Protein AF-A0A820LNN0-F1 (afdb_monomer)

Secondary structure (DSSP, 8-state):
-------GGG-HHHHHHHHHS-HHHH--TTSPTTTSTTHHHHHHHHHTS--TTGGGSPP--HHHHSSHHHHS-TT--TTS--TTTS-----S----

InterPro domains:
  IPR001962 Asparagine synthase [PF00733] (3-84)
  IPR001962 Asparagine synthase [cd01991] (2-66)
  IPR014729 Rossmann-like alpha/beta/alpha sandwich fold [G3DSA:3.40.50.620] (1-96)
  IPR051857 Asparagine synthetase domain-containing protein [PTHR45937] (2-86)

Solvent-accessible surface area (backbone atoms only — not comparable to full-atom values): 6284 Å² total; per-residue (Å²): 135,92,79,86,86,82,60,76,85,72,34,67,69,54,46,53,56,59,64,76,47,61,60,70,62,43,30,38,81,88,46,60,91,33,55,12,64,52,31,42,61,28,50,45,31,37,77,75,64,75,31,58,71,71,36,50,59,54,94,69,58,65,48,70,70,73,46,47,66,75,71,54,55,97,85,64,54,95,86,56,85,57,70,91,74,52,76,84,85,80,84,78,90,89,90,132

pLDDT: mean 86.43, std 14.61, range [37.59, 98.5]

Radius of gyration: 20.78 Å; Cα contacts (8 Å, |Δi|>4): 55; chains: 1; bounding box: 52×30×54 Å

Mean predicted aligned error: 8.97 Å

Foldseek 3Di:
DDDDDDDVCPDPVNVVVVVPDDVQCQFDPVDDAQDGHRPVVLCCCVPPVVNPVVSRDGDDDPCRVVVVVVVDDPPDDPPDDDPVPPDPPPPDDDDD

Organism: NCBI:txid433720

Sequence (96 aa):
LGKEVRFPFLDEQVVDYLHSIPIWYKADLRLGRGIGEKYLLRYVARQYLSLPQSSTYPKRAIQFGSRIAKLESRKEKASDQCSRLTTDNNNIDNED

Structure (mmCIF, N/CA/C/O backbone):
data_AF-A0A820LNN0-F1
#
_entry.id   AF-A0A820LNN0-F1
#
loop_
_atom_site.group_PDB
_atom_site.id
_atom_site.type_symbol
_atom_site.label_atom_id
_atom_site.label_alt_id
_atom_site.label_comp_id
_atom_site.label_asym_id
_atom_site.label_entity_id
_atom_site.label_seq_id
_atom_site.pdbx_PDB_ins_code
_atom_site.Cartn_x
_atom_site.Cartn_y
_atom_site.Cartn_z
_atom_site.occupancy
_atom_site.B_iso_or_equiv
_atom_site.auth_seq_id
_atom_site.auth_comp_id
_atom_site.auth_asym_id
_atom_site.auth_atom_id
_atom_site.pdbx_PDB_model_num
ATOM 1 N N . LEU A 1 1 ? -23.244 16.692 8.736 1.00 76.38 1 LEU A N 1
ATOM 2 C CA . LEU A 1 1 ? -22.531 16.756 7.438 1.00 76.38 1 LEU A CA 1
ATOM 3 C C . LEU A 1 1 ? -22.119 15.349 7.027 1.00 76.38 1 LEU A C 1
ATOM 5 O O . LEU A 1 1 ? -21.445 14.691 7.812 1.00 76.38 1 LEU A O 1
ATOM 9 N N . GLY A 1 2 ? -22.525 14.886 5.844 1.00 86.06 2 GLY A N 1
ATOM 10 C CA . GLY A 1 2 ? -22.040 13.619 5.291 1.00 86.06 2 GLY A CA 1
ATOM 11 C C . GLY A 1 2 ? -20.599 13.767 4.804 1.00 86.06 2 GLY A C 1
ATOM 12 O O . GLY A 1 2 ? -20.276 14.745 4.135 1.00 86.06 2 GLY A O 1
ATOM 13 N N . LYS A 1 3 ? -19.727 12.823 5.166 1.00 90.38 3 LYS A N 1
ATOM 14 C CA . LYS A 1 3 ? -18.388 12.688 4.583 1.00 90.38 3 LYS A CA 1
ATOM 15 C C . LYS A 1 3 ? -18.371 11.409 3.760 1.00 90.38 3 LYS A C 1
ATOM 17 O O . LYS A 1 3 ? -18.650 10.341 4.296 1.00 90.38 3 LYS A O 1
ATOM 22 N N . GLU A 1 4 ? -18.050 11.525 2.480 1.00 94.19 4 GLU A N 1
ATOM 23 C CA . GLU A 1 4 ? -17.845 10.368 1.616 1.00 94.19 4 GLU A CA 1
ATOM 24 C C . GLU A 1 4 ? -16.402 9.871 1.759 1.00 94.19 4 GLU A C 1
ATOM 26 O O . GLU A 1 4 ? -15.458 10.663 1.755 1.00 94.19 4 GLU A O 1
ATOM 31 N N . VAL A 1 5 ? -16.224 8.556 1.885 1.00 93.25 5 VAL A N 1
ATOM 32 C CA . VAL A 1 5 ? -14.896 7.939 1.945 1.00 93.25 5 VAL A CA 1
ATOM 33 C C . VAL A 1 5 ? -14.516 7.437 0.558 1.00 93.25 5 VAL A C 1
ATOM 35 O O . VAL A 1 5 ? -15.276 6.709 -0.075 1.00 93.25 5 VAL A O 1
ATOM 38 N N . ARG A 1 6 ? -13.320 7.805 0.092 1.00 95.75 6 ARG A N 1
A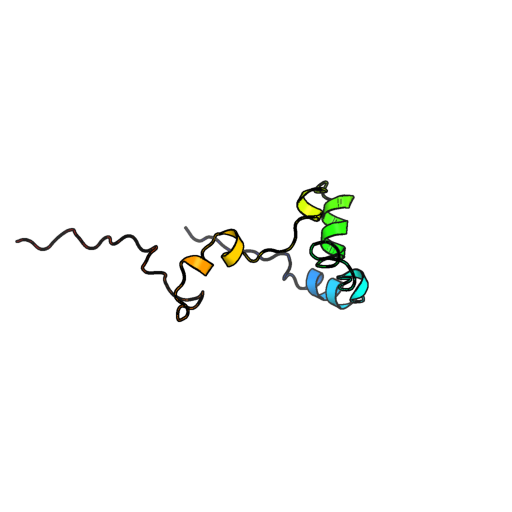TOM 39 C CA . ARG A 1 6 ? -12.747 7.318 -1.167 1.00 95.75 6 ARG A CA 1
ATOM 40 C C . ARG A 1 6 ? -11.570 6.393 -0.880 1.00 95.75 6 ARG A C 1
ATOM 42 O O . ARG A 1 6 ? -10.755 6.677 -0.001 1.00 95.75 6 ARG A O 1
ATOM 49 N N . PHE A 1 7 ? -11.455 5.315 -1.654 1.00 95.81 7 PHE A N 1
ATOM 50 C CA . PHE A 1 7 ? -10.393 4.314 -1.517 1.00 95.81 7 PHE A CA 1
ATOM 51 C C . PHE A 1 7 ? -9.629 4.141 -2.841 1.00 95.81 7 PHE A C 1
ATOM 53 O O . PHE A 1 7 ? -9.833 3.144 -3.523 1.00 95.81 7 PHE A O 1
ATOM 60 N N . PRO A 1 8 ? -8.727 5.071 -3.217 1.00 96.31 8 PRO A N 1
ATOM 61 C CA . PRO A 1 8 ? -8.058 5.041 -4.526 1.00 96.31 8 PRO A CA 1
ATOM 62 C C . PRO A 1 8 ? -7.293 3.746 -4.830 1.00 96.31 8 PRO A C 1
ATOM 64 O O . PRO A 1 8 ? -7.194 3.333 -5.975 1.00 96.31 8 PRO A O 1
ATOM 67 N N . PHE A 1 9 ? -6.768 3.068 -3.805 1.00 96.12 9 PHE A N 1
ATOM 68 C CA . PHE A 1 9 ? -6.065 1.789 -3.973 1.00 96.12 9 PHE A CA 1
ATOM 69 C C . PHE A 1 9 ? -6.994 0.584 -4.210 1.00 96.12 9 PHE A C 1
ATOM 71 O O . PHE A 1 9 ? -6.493 -0.522 -4.392 1.00 96.12 9 PHE A O 1
ATOM 78 N N . LEU A 1 10 ? -8.314 0.784 -4.159 1.00 97.25 10 LEU A N 1
ATOM 79 C CA . LEU A 1 10 ? -9.341 -0.205 -4.504 1.00 97.25 10 LEU A CA 1
ATOM 80 C C . LEU A 1 10 ? -10.037 0.125 -5.835 1.00 97.25 10 LEU A C 1
ATOM 82 O O . LEU A 1 10 ? -11.043 -0.499 -6.156 1.00 97.25 10 LEU A O 1
ATOM 86 N N . ASP A 1 11 ? -9.532 1.109 -6.581 1.00 98.06 11 ASP A N 1
ATOM 87 C CA . ASP A 1 11 ? -10.002 1.394 -7.934 1.00 98.06 11 ASP A CA 1
ATOM 88 C C . ASP A 1 11 ? -9.738 0.202 -8.871 1.00 98.06 11 ASP A C 1
ATOM 90 O O . ASP A 1 11 ? -8.693 -0.447 -8.772 1.00 98.06 11 ASP A O 1
ATOM 94 N N . GLU A 1 12 ? -10.675 -0.075 -9.780 1.00 98.44 12 GLU A N 1
ATOM 95 C CA . GLU A 1 12 ? -10.627 -1.224 -10.696 1.00 98.44 12 GLU A CA 1
ATOM 96 C C . GLU A 1 12 ? -9.351 -1.227 -11.546 1.00 98.44 12 GLU A C 1
ATOM 98 O O . GLU A 1 12 ? -8.643 -2.232 -11.587 1.00 98.44 12 GLU A O 1
ATOM 103 N N . GLN A 1 13 ? -8.966 -0.081 -12.115 1.00 98.50 13 GLN A N 1
ATOM 104 C CA . GLN A 1 13 ? -7.778 0.005 -12.972 1.00 98.50 13 GLN A CA 1
ATOM 105 C C . GLN A 1 13 ? -6.492 -0.254 -12.181 1.00 98.50 13 GLN A C 1
ATOM 107 O O . GLN A 1 13 ? -5.548 -0.871 -12.682 1.00 98.50 13 GLN A O 1
ATOM 112 N N . VAL A 1 14 ? -6.447 0.200 -10.923 1.00 97.50 14 VAL A N 1
ATOM 113 C CA . VAL A 1 14 ? -5.313 -0.061 -10.028 1.00 97.50 14 VAL A CA 1
ATOM 114 C C 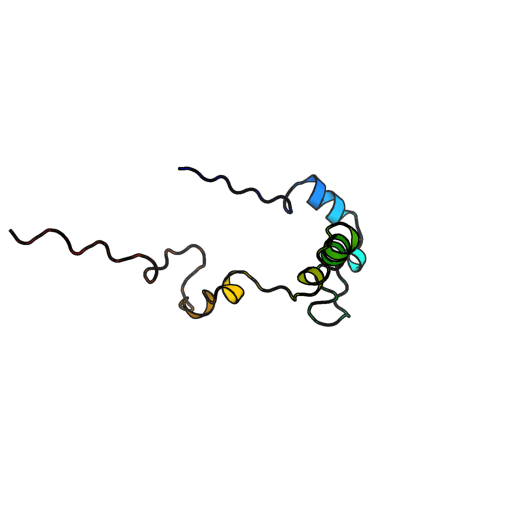. VAL A 1 14 ? -5.223 -1.551 -9.711 1.00 97.50 14 VAL A C 1
ATOM 116 O O . VAL A 1 14 ? -4.130 -2.121 -9.754 1.00 97.50 14 VAL A O 1
ATOM 119 N N . VAL A 1 15 ? -6.351 -2.185 -9.390 1.00 97.94 15 VAL A N 1
ATOM 120 C CA . VAL A 1 15 ? -6.405 -3.615 -9.069 1.00 97.94 15 VAL A CA 1
ATOM 121 C C . VAL A 1 15 ? -6.019 -4.460 -10.281 1.00 97.94 15 VAL A C 1
ATOM 123 O O . VAL A 1 15 ? -5.173 -5.343 -10.134 1.00 97.94 15 VAL A O 1
ATOM 126 N N . ASP A 1 16 ? -6.541 -4.150 -11.465 1.00 98.50 16 ASP A N 1
ATOM 127 C CA . ASP A 1 16 ? 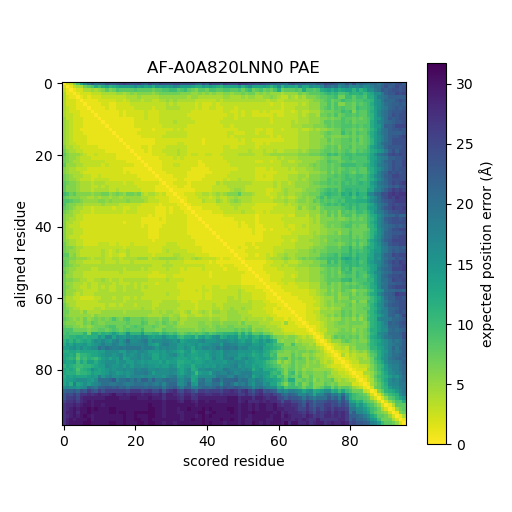-6.249 -4.872 -12.707 1.00 98.50 16 ASP A CA 1
ATOM 128 C C . ASP A 1 16 ? -4.769 -4.795 -13.086 1.00 98.50 16 ASP A C 1
ATOM 130 O O . ASP A 1 16 ? -4.136 -5.818 -13.365 1.00 98.50 16 ASP A O 1
ATOM 134 N N . TYR A 1 17 ? -4.170 -3.604 -13.004 1.00 97.88 17 TYR A N 1
ATOM 135 C CA . TYR A 1 17 ? -2.735 -3.438 -13.237 1.00 97.88 17 TYR A CA 1
ATOM 136 C C . TYR A 1 17 ? -1.893 -4.220 -12.219 1.00 97.88 17 TYR A C 1
ATOM 138 O O . TYR A 1 17 ? -0.929 -4.906 -12.568 1.00 97.88 17 TYR A O 1
ATOM 146 N N . LEU A 1 18 ? -2.247 -4.151 -10.931 1.00 97.56 18 LEU A N 1
ATOM 147 C CA . LEU A 1 18 ? -1.540 -4.915 -9.905 1.00 97.56 18 LEU A CA 1
ATOM 148 C C . LEU A 1 18 ? -1.735 -6.424 -10.090 1.00 97.56 18 LEU A C 1
ATOM 150 O O . LEU A 1 18 ? -0.843 -7.197 -9.737 1.00 97.56 18 LEU A O 1
ATOM 154 N N . HIS A 1 19 ? -2.867 -6.864 -10.630 1.00 97.56 19 HIS A N 1
ATOM 155 C CA . HIS A 1 19 ? -3.124 -8.264 -10.935 1.00 97.56 19 HIS A CA 1
ATOM 156 C C . HIS A 1 19 ? -2.241 -8.763 -12.087 1.00 97.56 19 HIS A C 1
ATOM 158 O O . HIS A 1 19 ? -1.666 -9.845 -11.966 1.00 97.56 19 HIS A O 1
ATOM 164 N N . SER A 1 20 ? -2.039 -7.958 -13.136 1.00 98.06 20 SER A N 1
ATOM 165 C CA . SER A 1 20 ? -1.258 -8.353 -14.317 1.00 98.06 20 SER A CA 1
ATOM 166 C C . SER A 1 20 ? 0.251 -8.466 -14.071 1.00 98.06 20 SER A C 1
ATOM 168 O O . SER A 1 20 ? 0.954 -9.111 -14.849 1.00 98.06 20 SER A O 1
ATOM 170 N N . ILE A 1 21 ? 0.779 -7.844 -13.013 1.00 97.50 21 ILE A N 1
ATOM 171 C CA . ILE A 1 21 ? 2.214 -7.887 -12.705 1.00 97.50 21 ILE A CA 1
ATOM 172 C C . ILE A 1 21 ? 2.590 -9.068 -11.788 1.00 97.50 21 ILE A C 1
ATOM 174 O O . ILE A 1 21 ? 1.870 -9.384 -10.829 1.00 97.50 21 ILE A O 1
ATOM 178 N N . PRO A 1 22 ? 3.764 -9.696 -11.997 1.00 97.56 22 PRO A N 1
ATOM 179 C CA . PRO A 1 22 ? 4.244 -10.757 -11.121 1.00 97.56 22 PRO A CA 1
ATOM 180 C C . PRO A 1 22 ? 4.429 -10.331 -9.660 1.00 97.56 22 PRO A C 1
ATOM 182 O O . PRO A 1 22 ? 4.731 -9.176 -9.348 1.00 97.56 22 PRO A O 1
ATOM 185 N N . ILE A 1 23 ? 4.294 -11.289 -8.738 1.00 96.25 23 ILE A N 1
ATOM 186 C CA . ILE A 1 23 ? 4.332 -11.011 -7.295 1.00 96.25 23 ILE A CA 1
ATOM 187 C C . ILE A 1 23 ? 5.659 -10.410 -6.827 1.00 96.25 23 ILE A C 1
ATOM 189 O O . ILE A 1 23 ? 5.630 -9.517 -5.989 1.00 96.25 23 ILE A O 1
ATOM 193 N N . TRP A 1 24 ? 6.794 -10.805 -7.406 1.00 95.88 24 TRP A N 1
ATOM 194 C CA . TRP A 1 24 ? 8.117 -10.302 -7.011 1.00 95.88 24 TRP A CA 1
ATOM 195 C C . TRP A 1 24 ? 8.333 -8.815 -7.320 1.00 95.88 24 TRP A C 1
ATOM 197 O O . TRP A 1 24 ? 9.139 -8.170 -6.656 1.00 95.88 24 TRP A O 1
ATOM 207 N N . TYR A 1 25 ? 7.580 -8.237 -8.263 1.00 96.31 25 TYR A N 1
ATOM 208 C CA . TYR A 1 25 ? 7.563 -6.783 -8.458 1.00 96.31 25 TYR A CA 1
ATOM 209 C C . TYR A 1 25 ? 6.749 -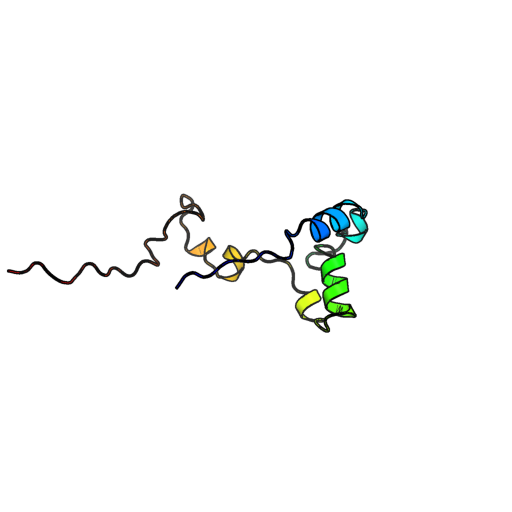6.073 -7.370 1.00 96.31 25 TYR A C 1
ATOM 211 O O . TYR A 1 25 ? 7.071 -4.952 -6.982 1.00 96.31 25 TYR A O 1
ATOM 219 N N . LYS A 1 26 ? 5.713 -6.732 -6.839 1.00 96.75 26 LYS A N 1
ATOM 220 C CA . LYS A 1 26 ? 4.837 -6.196 -5.785 1.00 96.75 26 LYS A CA 1
ATOM 221 C C . LYS A 1 26 ? 5.449 -6.339 -4.394 1.00 96.75 26 LYS A C 1
ATOM 223 O O . LYS A 1 26 ? 5.314 -5.427 -3.574 1.00 96.75 26 LYS A O 1
ATOM 228 N N . ALA A 1 27 ? 6.081 -7.475 -4.117 1.00 96.44 27 ALA A N 1
ATOM 229 C CA . ALA A 1 27 ? 6.670 -7.805 -2.831 1.00 96.44 27 ALA A CA 1
ATOM 230 C C . ALA A 1 27 ? 7.772 -8.868 -2.958 1.00 96.44 27 ALA A C 1
ATOM 232 O O . ALA A 1 27 ? 7.606 -9.864 -3.659 1.00 96.44 27 ALA A O 1
ATOM 233 N N . ASP A 1 28 ? 8.846 -8.702 -2.187 1.00 96.12 28 ASP A N 1
ATOM 234 C CA . ASP A 1 28 ? 9.887 -9.717 -2.004 1.00 96.12 28 ASP A CA 1
ATOM 235 C C . ASP A 1 28 ? 10.028 -10.064 -0.519 1.00 96.12 28 ASP A C 1
ATOM 237 O O . ASP A 1 28 ? 10.798 -9.453 0.219 1.00 96.12 28 ASP A O 1
ATOM 241 N N . LEU A 1 29 ? 9.266 -11.059 -0.065 1.00 93.50 29 LEU A N 1
ATOM 242 C CA . LEU A 1 29 ? 9.212 -11.447 1.349 1.00 93.50 29 LEU A CA 1
ATOM 243 C C . LEU A 1 29 ? 10.453 -12.214 1.836 1.00 93.50 29 LEU A C 1
ATOM 245 O O . LEU A 1 29 ? 10.500 -12.608 2.998 1.00 93.50 29 LEU A O 1
ATOM 249 N N . ARG A 1 30 ? 11.462 -12.414 0.979 1.00 95.25 30 ARG A N 1
ATOM 250 C CA . ARG A 1 30 ? 12.781 -12.915 1.398 1.00 95.25 30 ARG A CA 1
ATOM 251 C C . ARG A 1 30 ? 13.595 -11.824 2.095 1.00 95.25 30 ARG A C 1
ATOM 253 O O . ARG A 1 30 ? 14.529 -12.127 2.831 1.00 95.25 30 ARG A O 1
ATOM 260 N N . LEU A 1 31 ? 13.255 -10.557 1.851 1.00 92.94 31 LEU A N 1
ATOM 261 C CA . LEU A 1 31 ? 13.887 -9.406 2.483 1.00 92.94 31 LEU A CA 1
ATOM 262 C C . LEU A 1 31 ? 13.334 -9.175 3.895 1.00 92.94 31 LEU A C 1
ATOM 264 O O . LEU A 1 31 ? 12.225 -9.585 4.235 1.00 92.94 31 LEU A O 1
ATOM 268 N N . GLY A 1 32 ? 14.101 -8.451 4.711 1.00 90.00 32 GLY A N 1
ATOM 269 C CA . GLY A 1 32 ? 13.703 -8.096 6.071 1.00 90.00 32 GLY A CA 1
ATOM 270 C C . GLY A 1 32 ? 12.409 -7.272 6.152 1.00 90.00 32 GLY A C 1
ATOM 271 O O . GLY A 1 32 ? 11.954 -6.641 5.189 1.00 90.00 32 GLY A O 1
ATOM 272 N N . ARG A 1 33 ? 11.821 -7.246 7.354 1.00 89.62 33 ARG A N 1
ATOM 273 C CA . ARG A 1 33 ? 10.601 -6.484 7.660 1.00 89.62 33 ARG A CA 1
ATOM 274 C C . ARG A 1 33 ? 10.758 -5.008 7.283 1.00 89.62 33 ARG A C 1
ATOM 276 O O . ARG A 1 33 ? 11.756 -4.382 7.625 1.00 89.62 33 ARG A O 1
ATOM 283 N N . GLY A 1 34 ? 9.747 -4.433 6.631 1.00 85.00 34 GLY A N 1
ATOM 284 C CA . GLY A 1 34 ? 9.779 -3.041 6.174 1.00 85.00 34 GLY A CA 1
ATOM 285 C C . GLY A 1 34 ? 10.538 -2.796 4.867 1.00 85.00 34 GLY A C 1
ATOM 286 O O . GLY A 1 34 ? 10.483 -1.676 4.370 1.00 85.00 34 GLY A O 1
ATOM 287 N N . ILE A 1 35 ? 11.173 -3.820 4.285 1.00 90.62 35 ILE A N 1
ATOM 288 C CA . ILE A 1 35 ? 11.899 -3.711 3.011 1.00 90.62 35 ILE A CA 1
ATOM 289 C C . ILE A 1 35 ? 11.088 -4.361 1.886 1.00 90.62 35 ILE A C 1
ATOM 291 O O . ILE A 1 35 ? 10.676 -3.687 0.945 1.00 90.62 35 ILE A O 1
ATOM 295 N N . GLY A 1 36 ? 10.825 -5.663 2.009 1.00 94.44 36 GLY A N 1
ATOM 296 C CA . GLY A 1 36 ? 10.202 -6.469 0.957 1.00 94.44 36 GLY A CA 1
ATOM 297 C C . GLY A 1 36 ? 8.693 -6.307 0.804 1.00 94.44 36 GLY A C 1
ATOM 298 O O . GLY A 1 36 ? 8.129 -6.538 -0.262 1.00 94.44 36 GLY A O 1
ATOM 299 N N . GLU A 1 37 ? 8.013 -5.902 1.873 1.00 95.00 37 GLU A N 1
ATOM 300 C CA . GLU A 1 37 ? 6.565 -5.700 1.881 1.00 95.00 37 GLU A CA 1
ATOM 301 C C . GLU A 1 37 ? 6.202 -4.457 1.061 1.00 95.00 37 GLU A C 1
ATOM 303 O O . GLU A 1 37 ? 6.751 -3.386 1.314 1.00 95.00 37 GLU A O 1
ATOM 308 N N . LYS A 1 38 ? 5.207 -4.544 0.168 1.00 96.12 38 LYS A N 1
ATOM 309 C CA . LYS A 1 38 ? 4.737 -3.399 -0.642 1.00 96.12 38 LYS A CA 1
ATOM 310 C C . LYS A 1 38 ? 5.860 -2.742 -1.462 1.00 96.12 38 LYS A C 1
ATOM 312 O O . LYS A 1 38 ? 5.897 -1.518 -1.591 1.00 96.12 38 LYS A O 1
ATOM 317 N N . TYR A 1 39 ? 6.777 -3.549 -1.981 1.00 96.38 39 TYR A N 1
ATOM 318 C CA . TYR A 1 39 ? 8.001 -3.110 -2.642 1.00 96.38 39 TYR A CA 1
ATOM 319 C C . TYR A 1 39 ? 7.744 -2.087 -3.759 1.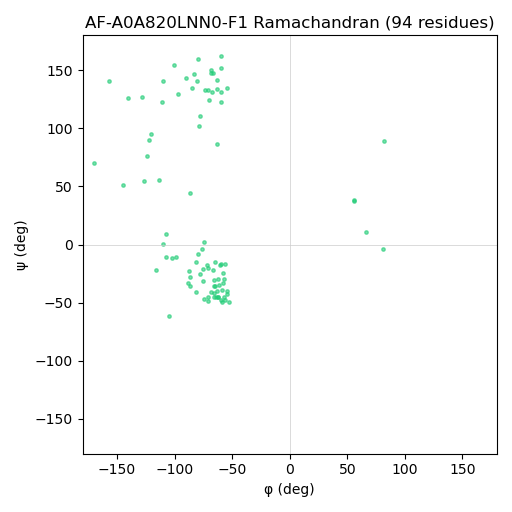00 96.38 39 TYR A C 1
ATOM 321 O O . TYR A 1 39 ? 8.306 -0.993 -3.719 1.00 96.38 39 TYR A O 1
ATOM 329 N N . LEU A 1 40 ? 6.802 -2.375 -4.667 1.00 96.62 40 LEU A N 1
ATOM 330 C CA . LEU A 1 40 ? 6.404 -1.446 -5.733 1.00 96.62 40 LEU A CA 1
ATOM 331 C C . LEU A 1 40 ? 5.948 -0.086 -5.186 1.00 96.62 40 LEU A C 1
ATOM 333 O O . LEU A 1 40 ? 6.404 0.958 -5.642 1.00 96.62 40 LEU A O 1
ATOM 337 N N . LEU A 1 41 ? 5.077 -0.086 -4.173 1.00 96.38 41 LEU A N 1
ATOM 338 C CA . LEU A 1 41 ? 4.563 1.146 -3.570 1.00 96.38 41 LEU A CA 1
ATOM 339 C C . LEU A 1 41 ? 5.685 1.967 -2.920 1.00 96.38 41 LEU A C 1
ATOM 341 O O . LEU A 1 41 ? 5.700 3.192 -3.028 1.00 96.38 41 LEU A O 1
ATOM 345 N N . ARG A 1 42 ? 6.634 1.301 -2.252 1.00 96.06 42 ARG A N 1
ATOM 346 C CA . ARG A 1 42 ? 7.796 1.959 -1.635 1.00 96.06 42 ARG A CA 1
ATOM 347 C C . ARG A 1 42 ? 8.714 2.568 -2.688 1.00 96.06 42 ARG A C 1
ATOM 349 O O . ARG A 1 42 ? 9.162 3.698 -2.509 1.00 96.06 42 ARG A O 1
ATOM 356 N N . TYR A 1 43 ? 8.950 1.849 -3.785 1.00 95.81 43 TYR A N 1
ATOM 357 C CA . TYR A 1 43 ? 9.703 2.363 -4.924 1.00 95.81 43 TYR A CA 1
ATOM 358 C C . TYR A 1 43 ? 9.034 3.616 -5.493 1.00 95.81 43 TYR A C 1
ATOM 360 O O . TYR A 1 43 ? 9.686 4.652 -5.603 1.00 95.81 43 TYR A O 1
ATOM 368 N N . VAL A 1 44 ? 7.719 3.567 -5.739 1.00 96.50 44 VAL A N 1
ATOM 369 C CA . VAL A 1 44 ? 6.975 4.720 -6.264 1.00 96.50 44 VAL A CA 1
ATOM 370 C C . VAL A 1 44 ? 7.058 5.923 -5.322 1.00 96.50 44 VAL A C 1
ATOM 372 O O . VAL A 1 44 ? 7.396 7.026 -5.750 1.00 96.50 44 VAL A O 1
ATOM 375 N N . ALA A 1 45 ? 6.829 5.708 -4.023 1.00 96.75 45 ALA A N 1
ATOM 376 C CA . ALA A 1 45 ? 6.906 6.760 -3.013 1.00 96.75 45 ALA A CA 1
ATOM 377 C C . ALA A 1 45 ? 8.289 7.431 -2.960 1.00 96.75 45 ALA A C 1
ATOM 379 O O . ALA A 1 45 ? 8.385 8.648 -2.808 1.00 96.75 45 ALA A O 1
ATOM 380 N N . ARG A 1 46 ? 9.362 6.646 -3.106 1.00 95.81 46 ARG A N 1
ATOM 381 C CA . ARG A 1 46 ? 10.738 7.149 -3.081 1.00 95.81 46 ARG A CA 1
ATOM 382 C C . ARG A 1 46 ? 11.114 7.895 -4.360 1.00 95.81 46 ARG A C 1
ATOM 384 O O . ARG A 1 46 ? 11.719 8.954 -4.255 1.00 95.81 46 ARG A O 1
ATOM 391 N N . GLN A 1 47 ? 10.803 7.327 -5.524 1.00 97.12 47 GLN A N 1
ATOM 392 C CA . GLN A 1 47 ? 11.315 7.817 -6.809 1.00 97.12 47 GLN A CA 1
ATOM 393 C C . GLN A 1 47 ? 10.441 8.902 -7.438 1.00 97.12 47 GLN A C 1
ATOM 395 O O . GLN A 1 47 ? 10.968 9.793 -8.090 1.00 97.12 47 GLN A O 1
ATOM 400 N N . TYR A 1 48 ? 9.121 8.842 -7.238 1.00 97.88 48 TYR A N 1
ATOM 401 C CA . TYR A 1 48 ? 8.182 9.715 -7.950 1.00 97.88 48 TYR A CA 1
ATOM 402 C C . TYR A 1 48 ? 7.423 10.678 -7.034 1.00 97.88 48 TYR A C 1
ATOM 404 O O . TYR A 1 48 ? 6.938 11.696 -7.513 1.00 97.88 48 TYR A O 1
ATOM 412 N N . LEU A 1 49 ? 7.314 10.388 -5.730 1.00 96.50 49 LEU A N 1
ATOM 413 C CA . LEU A 1 49 ? 6.562 11.226 -4.780 1.00 96.50 49 LEU A CA 1
ATOM 414 C C . LEU A 1 49 ? 7.448 11.978 -3.778 1.00 96.50 49 LEU A C 1
ATOM 416 O O . LEU A 1 49 ? 6.923 12.684 -2.922 1.00 96.50 49 LEU A O 1
ATOM 420 N N . SER A 1 50 ? 8.773 11.826 -3.855 1.00 96.88 50 SER A N 1
ATOM 421 C CA . SER A 1 50 ? 9.728 12.466 -2.937 1.00 96.88 50 SER A CA 1
ATOM 422 C C . SER A 1 50 ? 9.464 12.162 -1.452 1.00 96.88 50 SER A C 1
ATOM 424 O O . SER A 1 50 ? 9.656 13.012 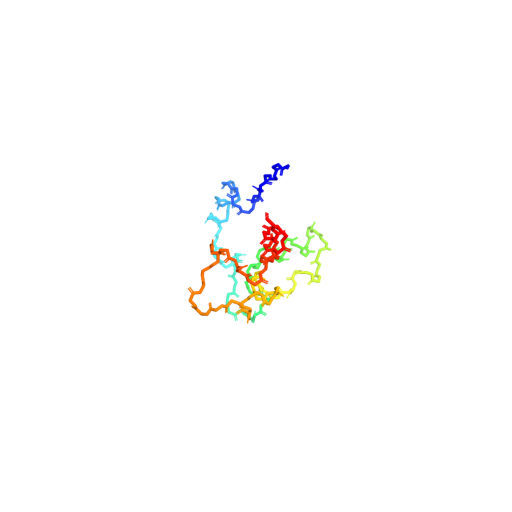-0.585 1.00 96.88 50 SER A O 1
ATOM 426 N N . LEU A 1 51 ? 9.068 10.921 -1.135 1.00 97.00 51 LEU A N 1
ATOM 427 C CA . LEU A 1 51 ? 8.813 10.440 0.232 1.00 97.00 51 LEU A CA 1
ATOM 428 C C . LEU A 1 51 ? 9.824 9.360 0.688 1.00 97.00 51 LEU A C 1
ATOM 430 O O . LEU A 1 51 ? 9.414 8.262 1.091 1.00 97.00 51 LEU A O 1
ATOM 434 N N . PRO A 1 52 ? 11.152 9.607 0.647 1.00 94.38 52 PRO A N 1
ATOM 435 C CA . PRO A 1 52 ? 12.143 8.564 0.895 1.00 94.38 52 PRO A CA 1
ATOM 436 C C . PRO A 1 52 ? 12.103 8.018 2.327 1.00 94.38 52 PRO A C 1
ATOM 438 O O . PRO A 1 52 ? 12.273 6.815 2.503 1.00 94.38 52 PRO A O 1
ATOM 441 N N . GLN A 1 53 ? 11.824 8.841 3.339 1.00 94.88 53 GLN A N 1
ATOM 442 C CA . GLN A 1 53 ? 11.705 8.395 4.732 1.00 94.88 53 GLN A CA 1
ATOM 443 C C . GLN A 1 53 ? 10.434 7.563 4.934 1.00 94.88 53 GLN A C 1
ATOM 445 O O . GLN A 1 53 ? 10.494 6.451 5.448 1.00 94.88 53 GLN A O 1
ATOM 450 N N . SER A 1 54 ? 9.283 8.045 4.459 1.00 94.00 54 SER A N 1
ATOM 451 C CA . SER A 1 54 ? 8.019 7.310 4.593 1.00 94.00 54 SER A CA 1
ATOM 452 C C . SER A 1 54 ? 8.043 5.965 3.863 1.00 94.00 54 SER A C 1
ATOM 454 O O . SER A 1 54 ? 7.409 5.006 4.307 1.00 94.00 54 SER A O 1
ATOM 456 N N . SER A 1 55 ? 8.821 5.868 2.780 1.00 94.88 55 SER A N 1
ATOM 457 C CA . SER A 1 55 ? 9.001 4.633 2.015 1.00 94.88 55 SER A CA 1
ATOM 458 C C . SER A 1 55 ? 9.692 3.505 2.790 1.00 94.88 55 SER A C 1
ATOM 460 O O . SER A 1 55 ? 9.597 2.359 2.358 1.00 94.88 55 SER A O 1
ATOM 462 N N . THR A 1 56 ? 10.339 3.770 3.933 1.00 92.50 56 THR A N 1
ATOM 463 C CA . THR A 1 56 ? 11.054 2.744 4.720 1.00 92.50 56 THR A CA 1
ATOM 464 C C . THR A 1 56 ? 10.288 2.272 5.954 1.00 92.50 56 THR A C 1
ATOM 466 O O . THR A 1 56 ? 10.639 1.248 6.541 1.00 92.50 56 THR A O 1
ATOM 469 N N . TYR A 1 57 ? 9.202 2.948 6.350 1.00 93.62 57 TYR A N 1
ATOM 470 C CA . TYR A 1 57 ? 8.480 2.552 7.559 1.00 93.62 57 TYR A CA 1
ATOM 471 C C . TYR A 1 57 ? 7.787 1.192 7.389 1.00 93.62 57 TYR A C 1
ATOM 473 O O . TYR A 1 57 ? 7.069 0.967 6.405 1.00 93.62 57 TYR A O 1
ATOM 481 N N . PRO A 1 58 ? 7.945 0.258 8.342 1.00 92.50 58 PRO A N 1
ATOM 482 C CA . PRO A 1 58 ? 7.261 -1.026 8.285 1.00 92.50 58 PRO A CA 1
ATOM 483 C C . PRO A 1 58 ? 5.746 -0.845 8.439 1.00 92.50 58 PRO A C 1
ATOM 485 O O . PRO A 1 58 ? 5.284 0.039 9.166 1.00 92.50 58 PRO A O 1
ATOM 488 N N . LYS A 1 59 ? 4.946 -1.702 7.786 1.00 92.62 59 LYS A N 1
ATOM 489 C CA . LYS A 1 59 ? 3.478 -1.627 7.884 1.00 92.62 59 LYS A CA 1
ATOM 490 C C . LYS A 1 59 ? 3.047 -1.796 9.344 1.00 92.62 59 LYS A C 1
ATOM 492 O O . LYS A 1 59 ? 3.430 -2.747 10.025 1.00 92.62 59 LYS A O 1
ATOM 497 N N . ARG A 1 60 ? 2.177 -0.894 9.798 1.00 92.25 60 ARG A N 1
ATOM 498 C CA . ARG A 1 60 ? 1.438 -1.002 11.061 1.00 92.25 60 ARG A CA 1
ATOM 499 C C . ARG A 1 60 ? -0.039 -0.794 10.755 1.00 92.25 60 ARG A C 1
ATOM 501 O O . ARG A 1 60 ? -0.386 0.172 10.082 1.00 92.25 60 ARG A O 1
ATOM 508 N N . ALA A 1 61 ? -0.903 -1.721 11.169 1.00 91.56 61 ALA A N 1
ATOM 509 C CA . ALA A 1 61 ? -2.344 -1.520 11.008 1.00 91.56 61 ALA A CA 1
ATOM 510 C C . ALA A 1 61 ? -2.817 -0.392 11.940 1.00 91.56 61 ALA A C 1
ATOM 512 O O . ALA A 1 61 ? -2.242 -0.208 13.014 1.00 91.56 61 ALA A O 1
ATOM 513 N N . ILE A 1 62 ? -3.861 0.339 11.539 1.00 91.50 62 ILE A N 1
ATOM 514 C CA . ILE A 1 62 ? -4.348 1.535 12.249 1.00 91.50 62 ILE A CA 1
ATOM 515 C C . ILE A 1 62 ? -4.645 1.238 13.725 1.00 91.50 62 ILE A C 1
ATOM 517 O O . ILE A 1 62 ? -4.195 1.987 14.588 1.00 91.50 62 ILE A O 1
ATOM 521 N N . GLN A 1 63 ? -5.282 0.105 14.031 1.00 87.88 63 GLN A N 1
ATOM 522 C CA . GLN A 1 63 ? -5.574 -0.346 15.401 1.00 87.88 63 GLN A CA 1
ATOM 523 C C . GLN A 1 63 ? -4.323 -0.516 16.290 1.00 87.88 63 GLN A C 1
ATOM 525 O O . GLN A 1 63 ? -4.350 -0.222 17.484 1.00 87.88 63 GLN A O 1
ATOM 530 N N . PHE A 1 64 ? -3.188 -0.919 15.707 1.00 90.19 64 PHE A N 1
ATOM 531 C CA . PHE A 1 64 ? -1.917 -1.062 16.428 1.00 90.19 64 PHE A CA 1
ATOM 532 C C . PHE A 1 64 ? -1.121 0.247 16.480 1.00 90.19 64 PHE A C 1
ATOM 534 O O . PHE A 1 64 ? -0.311 0.454 17.385 1.00 90.19 64 PHE A O 1
ATOM 541 N N . GLY A 1 65 ? -1.300 1.120 15.486 1.00 89.19 65 GLY A N 1
ATOM 542 C CA . GLY A 1 65 ? -0.685 2.448 15.452 1.00 89.19 65 GLY A CA 1
ATOM 543 C C . GLY A 1 65 ? -1.310 3.397 16.475 1.00 89.19 65 GLY A C 1
ATOM 544 O O . GLY A 1 65 ? -0.587 4.048 17.221 1.00 89.19 65 GLY A O 1
ATOM 545 N N . SER A 1 66 ? -2.641 3.398 16.554 1.00 90.06 66 SER A N 1
ATOM 546 C CA . SER A 1 66 ? -3.456 4.215 17.468 1.00 90.06 66 SER A CA 1
ATOM 547 C C . SER A 1 66 ? -3.544 3.669 18.896 1.00 90.06 66 SER A C 1
ATOM 549 O O . SER A 1 66 ? -4.057 4.351 19.774 1.00 90.06 66 SER A O 1
ATOM 551 N N . ARG A 1 67 ? -3.039 2.450 19.143 1.00 87.19 67 ARG A N 1
ATOM 552 C CA . ARG A 1 67 ? -3.166 1.709 20.414 1.00 87.19 67 ARG A CA 1
ATOM 553 C C . ARG A 1 67 ? -4.602 1.288 20.768 1.00 87.19 67 ARG A C 1
ATOM 555 O O . ARG A 1 67 ? -4.792 0.768 21.862 1.00 87.19 67 ARG A O 1
ATOM 562 N N . ILE A 1 68 ? -5.567 1.413 19.851 1.00 85.19 68 ILE A N 1
ATOM 563 C CA . ILE A 1 68 ? -6.953 0.940 20.036 1.00 85.19 68 ILE A CA 1
ATOM 564 C C . ILE A 1 68 ? -6.990 -0.547 20.407 1.00 85.19 68 ILE A C 1
ATOM 566 O O . ILE A 1 68 ? -7.679 -0.916 21.349 1.00 85.19 68 ILE A O 1
ATOM 570 N N . ALA A 1 69 ? -6.140 -1.373 19.791 1.00 84.12 69 ALA A N 1
ATOM 571 C CA . ALA A 1 69 ? -6.053 -2.802 20.105 1.00 84.12 69 ALA A CA 1
ATOM 572 C C . ALA A 1 69 ? -5.673 -3.115 21.573 1.00 84.12 69 ALA A C 1
ATOM 574 O O . ALA A 1 69 ? -5.819 -4.248 22.013 1.00 84.12 69 ALA A O 1
ATOM 575 N N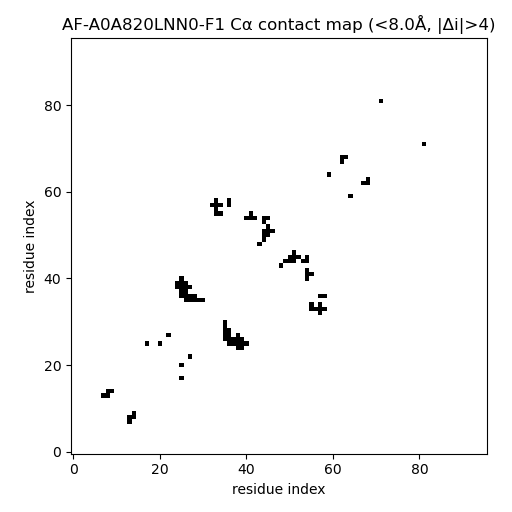 . LYS A 1 70 ? -5.135 -2.144 22.332 1.00 83.19 70 LYS A N 1
ATOM 576 C CA . LYS A 1 70 ? -4.880 -2.294 23.780 1.00 83.19 70 LYS A CA 1
ATOM 577 C C . LYS A 1 70 ? -6.082 -1.910 24.639 1.00 83.19 70 LYS A C 1
ATOM 579 O O . LYS A 1 70 ? -6.127 -2.283 25.804 1.00 83.19 70 LYS A O 1
ATOM 584 N N . LEU A 1 71 ? -6.975 -1.095 24.089 1.00 80.25 71 LEU A N 1
ATOM 585 C CA . LEU A 1 71 ? -8.184 -0.635 24.753 1.00 80.25 71 LEU A CA 1
ATOM 586 C C . LEU A 1 71 ? -9.315 -1.643 24.542 1.00 80.25 71 LEU A C 1
ATOM 588 O O . LEU A 1 71 ? -10.105 -1.843 25.453 1.00 80.25 71 LEU A O 1
ATOM 592 N N . GLU A 1 72 ? -9.376 -2.279 23.371 1.00 77.88 72 GLU A N 1
ATOM 593 C CA . GLU A 1 72 ? -10.401 -3.267 23.029 1.00 77.88 72 GLU A CA 1
ATOM 594 C C . GLU A 1 72 ? -10.347 -4.513 23.924 1.00 77.88 72 GLU A C 1
ATOM 596 O O . GLU A 1 72 ? -9.292 -5.111 24.164 1.00 77.88 72 GLU A O 1
ATOM 601 N N . SER A 1 73 ? -11.518 -4.931 24.405 1.00 76.81 73 SER A N 1
ATOM 602 C CA . SER A 1 73 ? -11.674 -6.238 25.040 1.00 76.81 73 SER A CA 1
ATOM 603 C C . SER A 1 73 ? -11.514 -7.338 23.991 1.00 76.81 73 SER A C 1
ATOM 605 O O . SER A 1 73 ? -11.951 -7.196 22.855 1.00 76.81 73 SER A O 1
ATOM 607 N N . ARG A 1 74 ? -10.974 -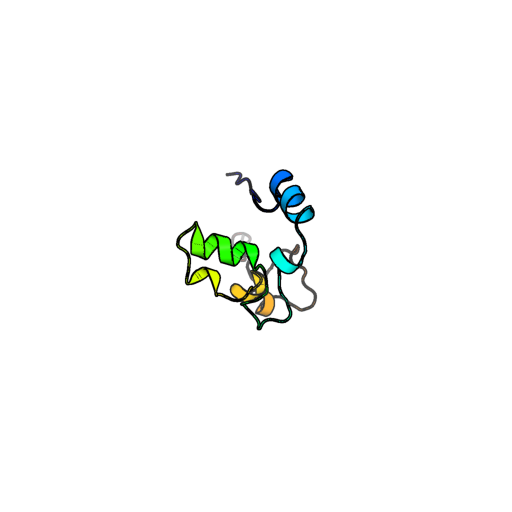8.501 24.377 1.00 76.38 74 ARG A N 1
ATOM 608 C CA . ARG A 1 74 ? -10.789 -9.656 23.469 1.00 76.38 74 ARG A CA 1
ATOM 609 C C . ARG A 1 74 ? -12.074 -10.143 22.782 1.00 76.38 74 ARG A C 1
ATOM 611 O O . ARG A 1 74 ? -11.984 -10.923 21.840 1.00 76.38 74 ARG A O 1
ATOM 618 N N . LYS A 1 75 ? -13.246 -9.754 23.290 1.00 80.88 75 LYS A N 1
ATOM 619 C CA . LYS A 1 75 ? -14.560 -10.124 22.744 1.00 80.88 75 LYS A CA 1
ATOM 620 C C . LYS A 1 75 ? -15.182 -9.043 21.852 1.00 80.88 75 LYS A C 1
ATOM 622 O O . LYS A 1 75 ? -16.193 -9.328 21.220 1.00 80.88 75 LYS A O 1
ATOM 627 N N . GLU A 1 76 ? -14.619 -7.839 21.824 1.00 78.12 76 GLU A N 1
ATOM 628 C CA . GLU A 1 76 ? -15.126 -6.731 21.012 1.00 78.12 76 GLU A CA 1
ATOM 629 C C . GLU A 1 76 ? -14.657 -6.869 19.563 1.00 78.12 76 GLU A C 1
ATOM 631 O O . GLU A 1 76 ? -13.521 -7.267 19.289 1.00 78.12 76 GLU A O 1
ATOM 636 N N . LYS A 1 77 ? -15.547 -6.550 18.625 1.00 78.31 77 LYS A N 1
ATOM 637 C CA . LYS A 1 77 ? -15.246 -6.488 17.195 1.00 78.31 77 LYS A CA 1
ATOM 638 C C . LYS A 1 77 ? -15.046 -5.037 16.777 1.00 78.31 77 LYS A C 1
ATOM 640 O O . LYS A 1 77 ? -15.657 -4.129 17.323 1.00 78.31 77 LYS A O 1
ATOM 645 N N . ALA A 1 78 ? -14.278 -4.830 15.708 1.00 72.25 78 ALA A N 1
ATOM 646 C CA . ALA A 1 78 ? -14.057 -3.498 15.135 1.00 72.25 78 ALA A CA 1
ATOM 647 C C . ALA A 1 78 ? -15.346 -2.798 14.643 1.00 72.25 78 ALA A C 1
ATOM 649 O O . ALA A 1 78 ? -15.335 -1.594 14.406 1.00 72.25 78 ALA A O 1
ATOM 650 N N . SER A 1 79 ? -16.436 -3.548 14.444 1.00 79.44 79 SER A N 1
ATOM 651 C CA . SER A 1 79 ? -17.761 -3.025 14.093 1.00 79.44 79 SER A CA 1
ATOM 652 C C . SER A 1 79 ? -18.559 -2.500 15.287 1.00 79.44 79 SER A C 1
ATOM 654 O O . SER A 1 79 ? -19.579 -1.846 15.084 1.00 79.44 79 SER A O 1
ATOM 656 N N . ASP A 1 80 ? -18.148 -2.830 16.510 1.00 79.38 80 ASP A N 1
ATOM 657 C CA . ASP A 1 80 ? -18.934 -2.567 17.709 1.00 79.38 80 ASP A CA 1
ATOM 658 C C . ASP A 1 80 ? -18.709 -1.126 18.186 1.00 79.38 80 ASP A C 1
ATOM 660 O O . ASP A 1 80 ? -17.619 -0.561 18.055 1.00 79.38 80 ASP A O 1
ATOM 664 N N . GLN A 1 81 ? -19.741 -0.507 18.766 1.00 75.06 81 GLN A N 1
ATOM 665 C CA . GLN A 1 81 ? -19.561 0.781 19.431 1.00 75.06 81 GLN A CA 1
ATOM 666 C C . GLN A 1 81 ? -18.747 0.594 20.712 1.00 75.06 81 GLN A C 1
ATOM 668 O O . GLN A 1 81 ? -19.106 -0.175 21.602 1.00 75.06 81 GLN A O 1
ATOM 673 N N . CYS A 1 82 ? -17.644 1.331 20.814 1.00 72.19 82 CYS A N 1
ATOM 674 C CA . CYS A 1 82 ? -16.793 1.317 21.992 1.00 72.19 82 CYS A CA 1
ATOM 675 C C . CYS A 1 82 ? -17.410 2.187 23.094 1.00 72.19 82 CYS A C 1
ATOM 677 O O . CYS A 1 82 ? -17.267 3.410 23.067 1.00 72.19 82 CYS A O 1
ATOM 679 N N . SER A 1 83 ? -18.043 1.559 24.087 1.00 77.62 83 SER A N 1
ATOM 680 C CA . SER A 1 83 ? -18.665 2.250 25.230 1.00 77.62 83 SER A CA 1
ATOM 681 C C . SER A 1 83 ? -17.689 3.121 26.035 1.00 77.62 83 SER A C 1
ATOM 683 O O . SER A 1 83 ? -18.076 4.102 26.649 1.00 77.62 83 SER A O 1
ATOM 685 N N . ARG A 1 84 ? -16.386 2.818 25.991 1.00 73.62 84 ARG A N 1
ATOM 686 C CA . ARG A 1 84 ? -15.328 3.629 26.627 1.00 73.62 84 ARG A CA 1
ATOM 687 C C . ARG A 1 84 ? -15.052 4.960 25.921 1.00 73.62 84 ARG A C 1
ATOM 689 O O . ARG A 1 84 ? -14.371 5.811 26.484 1.00 73.62 84 ARG A O 1
ATOM 696 N N . LEU A 1 85 ? -15.485 5.098 24.668 1.00 70.12 85 LEU A N 1
ATOM 697 C CA . LEU A 1 85 ? -15.316 6.306 23.854 1.00 70.12 85 LEU A CA 1
ATOM 698 C C . LEU A 1 85 ? -16.631 7.068 23.668 1.00 70.12 85 LEU A C 1
ATOM 700 O O . LEU A 1 85 ? -16.609 8.191 23.168 1.00 70.12 85 LEU A O 1
ATOM 704 N N . THR A 1 86 ? -17.762 6.476 24.051 1.00 70.38 86 THR A N 1
ATOM 705 C CA . THR A 1 86 ? -19.020 7.204 24.177 1.00 70.38 86 THR A CA 1
ATOM 706 C C . THR A 1 86 ? -18.966 7.981 25.484 1.00 70.38 86 THR A C 1
ATOM 708 O O . THR A 1 86 ? -18.943 7.388 26.556 1.00 70.38 86 THR A O 1
ATOM 711 N N . THR A 1 87 ? -18.883 9.306 25.408 1.00 62.69 87 THR A N 1
ATOM 712 C CA . THR A 1 87 ? -19.099 10.167 26.571 1.00 62.69 87 THR A CA 1
ATOM 713 C C . THR A 1 87 ? -20.510 9.914 27.095 1.00 62.69 87 THR A C 1
ATOM 715 O O . THR A 1 87 ? -21.474 10.068 26.343 1.00 62.69 87 THR A O 1
ATOM 718 N N . ASP A 1 88 ? -20.625 9.518 28.362 1.00 57.50 88 ASP A N 1
ATOM 719 C CA . ASP A 1 88 ? -21.899 9.382 29.068 1.00 57.50 88 ASP A CA 1
ATOM 720 C C . ASP A 1 88 ? -22.583 10.756 29.173 1.00 57.50 88 ASP A C 1
ATOM 722 O O . ASP A 1 88 ? -22.439 11.475 30.157 1.00 57.50 88 ASP A O 1
ATOM 726 N N . ASN A 1 89 ? -23.342 11.141 28.148 1.00 53.16 89 ASN A N 1
ATOM 727 C CA . ASN A 1 89 ? -24.262 12.281 28.191 1.00 53.16 89 ASN A CA 1
ATOM 728 C C . ASN A 1 89 ? -25.6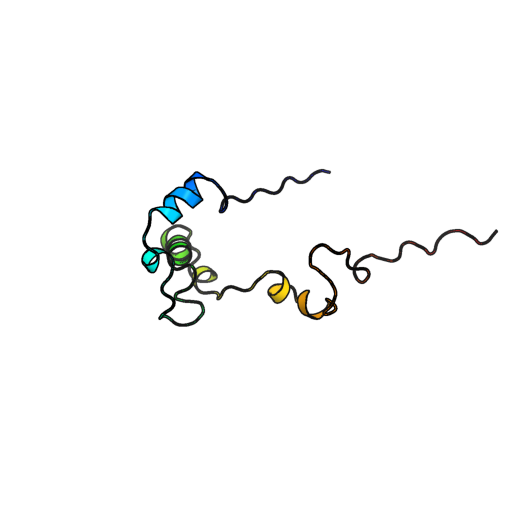34 11.853 28.747 1.00 53.16 89 ASN A C 1
ATOM 730 O O . ASN A 1 89 ? -26.660 12.220 28.190 1.00 53.16 89 ASN A O 1
ATOM 734 N N . ASN A 1 90 ? -25.661 11.064 29.825 1.00 51.72 90 ASN A N 1
ATOM 735 C CA . ASN A 1 90 ? -26.896 10.648 30.501 1.00 51.72 90 ASN A CA 1
ATOM 736 C C . ASN A 1 90 ? -26.834 10.982 31.995 1.00 51.72 90 ASN A C 1
ATOM 738 O O . ASN A 1 90 ? -26.979 10.106 32.841 1.00 51.72 90 ASN A O 1
ATOM 742 N N . ASN A 1 91 ? -26.580 12.248 32.321 1.00 48.94 91 ASN A N 1
ATOM 743 C CA . ASN A 1 91 ? -26.758 12.742 33.684 1.00 48.94 91 ASN A CA 1
ATOM 744 C C . ASN A 1 91 ? -27.254 14.192 33.678 1.00 48.94 91 ASN A C 1
ATOM 746 O O . ASN A 1 91 ? -26.647 15.065 34.287 1.00 48.94 91 ASN A O 1
ATOM 750 N N . ILE A 1 92 ? -28.323 14.457 32.926 1.00 54.19 92 ILE A N 1
ATOM 751 C CA . ILE A 1 92 ? -29.139 15.665 33.070 1.00 54.19 92 ILE A CA 1
ATOM 752 C C . ILE A 1 92 ? -30.602 15.221 32.888 1.00 54.19 92 ILE A C 1
ATOM 754 O O . ILE A 1 92 ? -30.921 14.551 31.908 1.00 54.19 92 ILE A O 1
ATOM 758 N N . ASP A 1 93 ? -31.419 15.569 33.882 1.00 47.97 93 ASP A N 1
ATOM 759 C CA . ASP A 1 93 ? -32.885 15.485 33.976 1.00 47.97 93 ASP A CA 1
ATOM 760 C C . ASP A 1 93 ? -33.507 14.134 34.369 1.00 47.97 93 ASP A C 1
ATOM 762 O O . ASP A 1 93 ? -33.864 13.321 33.520 1.00 47.97 93 ASP A O 1
ATOM 766 N N . ASN A 1 94 ? -33.666 13.921 35.685 1.00 45.69 94 ASN A N 1
ATOM 767 C CA . ASN A 1 94 ? -34.942 13.560 36.333 1.00 45.69 94 ASN A CA 1
ATOM 768 C C . ASN A 1 94 ? -34.790 13.642 37.872 1.00 45.69 94 ASN A C 1
ATOM 770 O O . ASN A 1 94 ? -34.778 12.627 38.566 1.00 45.69 94 ASN A O 1
ATOM 774 N N . GLU A 1 95 ? -34.659 14.863 38.392 1.00 45.19 95 GLU A N 1
ATOM 775 C CA . GLU A 1 95 ? -35.144 15.233 39.730 1.00 45.19 95 GLU A CA 1
ATOM 776 C C . GLU A 1 95 ? -36.145 16.375 39.514 1.00 45.19 95 GLU A C 1
ATOM 778 O O . GLU A 1 95 ? -35.734 17.503 39.249 1.00 45.19 95 GLU A O 1
ATOM 783 N N . ASP A 1 96 ? -37.428 15.997 39.447 1.00 37.59 96 ASP A N 1
ATOM 784 C CA . ASP A 1 96 ? -38.651 16.680 39.926 1.00 37.59 96 ASP A CA 1
ATOM 785 C C . ASP A 1 96 ? -39.900 16.132 39.207 1.00 37.59 96 ASP A C 1
ATOM 787 O O . ASP A 1 96 ? -40.051 16.333 37.979 1.00 37.59 96 ASP A O 1
#